Protein AF-0000000087535807 (afdb_homodimer)

Solvent-accessible surface area (backbone atoms only — not comparable to full-atom values): 7106 Å² total; per-residue (Å²): 91,35,36,31,56,40,86,52,58,68,56,35,53,53,48,51,52,37,19,59,76,51,72,45,16,39,64,86,48,88,63,81,48,81,59,24,30,52,76,25,46,71,46,37,55,44,67,70,34,81,85,50,66,47,61,38,94,76,47,44,40,32,38,42,105,92,36,35,30,56,38,86,52,60,70,58,36,52,52,47,50,52,37,18,58,76,53,73,45,14,37,67,84,48,89,62,79,48,81,57,25,31,51,77,25,45,71,46,36,56,44,68,69,35,82,82,49,65,46,62,37,95,76,47,43,40,32,39,42,105

Radius of gyration: 14.19 Å; Cα contacts (8 Å, |Δi|>4): 207; chains: 2; bounding box: 30×38×30 Å

pLDDT: mean 96.55, std 2.39, range [86.25, 98.56]

Secondary structure (DSSP, 8-state):
-EEEE-S-HHHHHHHHHHHHHTTTB-TT-S--STTTBSSPHHHHHHHH-TT--EE-TTSSEEEE-/-EEEE-S-HHHHHHHHHHHHHTTTB-TT-S--SGGGBSSPHHHHHHHH-TT--EE-TTSSEEEE-

InterPro domains:
  IPR004209 Ferredoxin thioredoxin reductase catalytic beta subunit [PF02943] (4-63)
  IPR036644 Ferredoxin thioredoxin reductase catalytic beta subunit superfamily [G3DSA:3.90.460.10] (1-65)
  IPR036644 Ferredoxin thioredoxin reductase catalytic beta subunit superfamily [SSF57662] (4-64)

Foldseek 3Di:
DDKDFAPPVVLLVVQVVQCVVLVQFGNVDDDDDQQRRPVHVVVVVQLVPPPHFAADPSRGMTDDD/DDKDFAPPVVLLVVQVVQCVVLVQFGNVDDDDDQQRRPVHVVVVVQLVPPPHFAADPSRTMTDDD

Organism: NCBI:txid39488

Sequence (130 aa):
MKIRLNENEKVVKMVKEGLKKKNGYCPCRLEMNEDTKCMCKEFREQIADENFEGYCHCMLYYKEKMKIRLNENEKVVKMVKEGLKKKNGYCPCRLEMNEDTKCMCKEFREQIADENFEGYCHCMLYYKEK

Structure (mmCIF, N/CA/C/O backbone):
data_AF-0000000087535807-model_v1
#
loop_
_entity.id
_entity.type
_entity.pdbx_description
1 polymer 'Ferredoxin thioredoxin reductase catalytic beta chain'
#
loop_
_atom_site.group_PDB
_atom_site.id
_atom_site.type_symbol
_atom_site.label_atom_id
_atom_site.label_alt_id
_atom_site.label_comp_id
_atom_site.label_asym_id
_atom_site.label_entity_id
_atom_site.label_seq_id
_atom_site.pdbx_PDB_ins_code
_atom_site.Cartn_x
_atom_site.Cartn_y
_atom_site.Cartn_z
_atom_site.occupancy
_atom_site.B_iso_or_equiv
_atom_site.auth_seq_id
_atom_site.auth_comp_id
_atom_site.auth_asym_id
_atom_site.auth_atom_id
_atom_site.pdbx_PDB_model_num
ATOM 1 N N . MET A 1 1 ? 10.219 -3.73 -6.988 1 87.12 1 MET A N 1
ATOM 2 C CA . MET A 1 1 ? 9.203 -2.725 -6.703 1 87.12 1 MET A CA 1
ATOM 3 C C . MET A 1 1 ? 9.398 -2.121 -5.32 1 87.12 1 MET A C 1
ATOM 5 O O . MET A 1 1 ? 9.672 -2.842 -4.355 1 87.12 1 MET A O 1
ATOM 9 N N . LYS A 1 2 ? 9.414 -0.785 -5.316 1 94.38 2 LYS A N 1
ATOM 10 C CA . LYS A 1 2 ? 9.477 -0.054 -4.055 1 94.38 2 LYS A CA 1
ATOM 11 C C . LYS A 1 2 ? 8.461 1.088 -4.031 1 94.38 2 LYS A C 1
ATOM 13 O O . LYS A 1 2 ? 8.227 1.736 -5.051 1 94.38 2 LYS A O 1
ATOM 18 N N . ILE A 1 3 ? 7.906 1.239 -2.91 1 97.31 3 ILE A N 1
ATOM 19 C CA . ILE A 1 3 ? 7.027 2.381 -2.68 1 97.31 3 ILE A CA 1
ATOM 20 C C . ILE A 1 3 ? 7.648 3.307 -1.636 1 97.31 3 ILE A C 1
ATOM 22 O O . ILE A 1 3 ? 8.078 2.854 -0.574 1 97.31 3 ILE A O 1
ATOM 26 N N . ARG A 1 4 ? 7.656 4.605 -2.01 1 96.81 4 ARG A N 1
ATOM 27 C CA . ARG A 1 4 ? 8.219 5.578 -1.076 1 96.81 4 ARG A CA 1
ATOM 28 C C . ARG A 1 4 ? 7.316 6.797 -0.943 1 96.81 4 ARG A C 1
ATOM 30 O O . ARG A 1 4 ? 6.469 7.047 -1.803 1 96.81 4 ARG A O 1
ATOM 37 N N . LEU A 1 5 ? 7.586 7.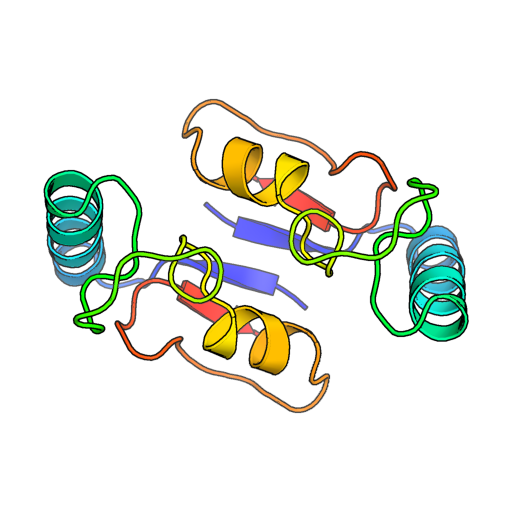609 0.103 1 96.94 5 LEU A N 1
ATOM 38 C CA . LEU A 1 5 ? 6.938 8.906 0.233 1 96.94 5 LEU A CA 1
ATOM 39 C C . LEU A 1 5 ? 7.5 9.898 -0.78 1 96.94 5 LEU A C 1
ATOM 41 O O . LEU A 1 5 ? 8.625 9.734 -1.259 1 96.94 5 LEU A O 1
ATOM 45 N N . ASN A 1 6 ? 6.664 10.906 -1.032 1 97.94 6 ASN A N 1
ATOM 46 C CA . ASN A 1 6 ? 7.133 12.055 -1.807 1 97.94 6 ASN A CA 1
ATOM 47 C C . ASN A 1 6 ? 8.398 12.656 -1.207 1 97.94 6 ASN A C 1
ATOM 49 O O . ASN A 1 6 ? 8.516 12.766 0.015 1 97.94 6 ASN A O 1
ATOM 53 N N . GLU A 1 7 ? 9.289 13.047 -2.104 1 97.06 7 GLU A N 1
ATOM 54 C CA . GLU A 1 7 ? 10.555 13.617 -1.636 1 97.06 7 GLU A CA 1
ATOM 55 C C . GLU A 1 7 ? 10.367 15.039 -1.128 1 97.06 7 GLU A C 1
ATOM 57 O O . GLU A 1 7 ? 11.211 15.562 -0.396 1 97.06 7 GLU A O 1
ATOM 62 N N . ASN A 1 8 ? 9.328 15.664 -1.666 1 98.06 8 ASN A N 1
ATOM 63 C CA . ASN A 1 8 ? 9.016 17.016 -1.196 1 98.06 8 ASN A CA 1
ATOM 64 C C . ASN A 1 8 ? 8.297 16.984 0.15 1 98.06 8 ASN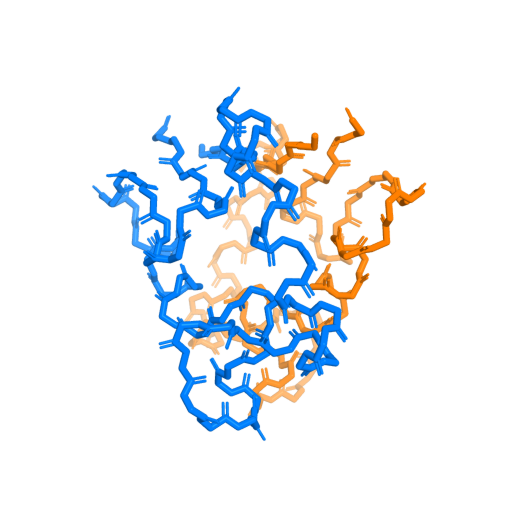 A C 1
ATOM 66 O O . ASN A 1 8 ? 7.098 16.688 0.213 1 98.06 8 ASN A O 1
ATOM 70 N N . GLU A 1 9 ? 8.914 17.266 1.192 1 97.06 9 GLU A N 1
ATOM 71 C CA . GLU A 1 9 ? 8.414 17.156 2.559 1 97.06 9 GLU A CA 1
ATOM 72 C C . GLU A 1 9 ? 7.191 18.047 2.77 1 97.06 9 GLU A C 1
ATOM 74 O O . GLU A 1 9 ? 6.312 17.734 3.572 1 97.06 9 GLU A O 1
ATOM 79 N N . LYS A 1 10 ? 7.219 19.188 2.092 1 98.31 10 LYS A N 1
ATOM 80 C CA . LYS A 1 10 ? 6.066 20.078 2.221 1 98.31 10 LYS A CA 1
ATOM 81 C C . LYS A 1 10 ? 4.797 19.422 1.689 1 98.31 10 LYS A C 1
ATOM 83 O O . LYS A 1 10 ? 3.73 19.531 2.293 1 98.31 10 LYS A O 1
ATOM 88 N N . VAL A 1 11 ? 4.98 18.75 0.604 1 98.12 11 VAL A N 1
ATOM 89 C CA . VAL A 1 11 ? 3.857 18.031 0.011 1 98.12 11 VAL A CA 1
ATOM 90 C C . VAL A 1 11 ? 3.414 16.906 0.941 1 98.12 11 VAL A C 1
ATOM 92 O O . VAL A 1 11 ? 2.221 16.734 1.195 1 98.12 11 VAL A O 1
ATOM 95 N N . VAL A 1 12 ? 4.309 16.156 1.495 1 97.88 12 VAL A N 1
ATOM 96 C CA . VAL A 1 12 ? 4.008 15.055 2.406 1 97.88 12 VAL A CA 1
ATOM 97 C C . VAL A 1 12 ? 3.207 15.578 3.598 1 97.88 12 VAL A C 1
ATOM 99 O O . VAL A 1 12 ? 2.158 15.023 3.936 1 97.88 12 VAL A O 1
ATOM 102 N N . LYS A 1 13 ? 3.676 16.656 4.176 1 97.88 13 LYS A N 1
ATOM 103 C CA . LYS A 1 13 ? 3.025 17.219 5.348 1 97.88 13 LYS A CA 1
ATOM 104 C C . LYS A 1 13 ? 1.599 17.672 5.031 1 97.88 13 LYS A C 1
ATOM 106 O O . LYS A 1 13 ? 0.671 17.375 5.793 1 97.88 13 LYS A O 1
ATOM 111 N N . MET A 1 14 ? 1.459 18.281 3.959 1 98.31 14 MET A N 1
ATOM 112 C CA . MET A 1 14 ? 0.149 18.781 3.557 1 98.31 14 MET A CA 1
ATOM 113 C C . MET A 1 14 ? -0.834 17.641 3.342 1 98.31 14 MET A C 1
ATOM 115 O O . MET A 1 14 ? -1.954 17.672 3.855 1 98.31 14 MET A O 1
ATOM 119 N N . VAL A 1 15 ? -0.405 16.641 2.625 1 98.19 15 VAL A N 1
ATOM 120 C CA . VAL A 1 15 ? -1.29 15.531 2.301 1 98.19 15 VAL A CA 1
ATOM 121 C C . VAL A 1 15 ? -1.62 14.742 3.568 1 98.19 15 VAL A C 1
ATOM 123 O O . VAL A 1 15 ? -2.762 14.32 3.766 1 98.19 15 VAL A O 1
ATOM 126 N N . LYS A 1 16 ? -0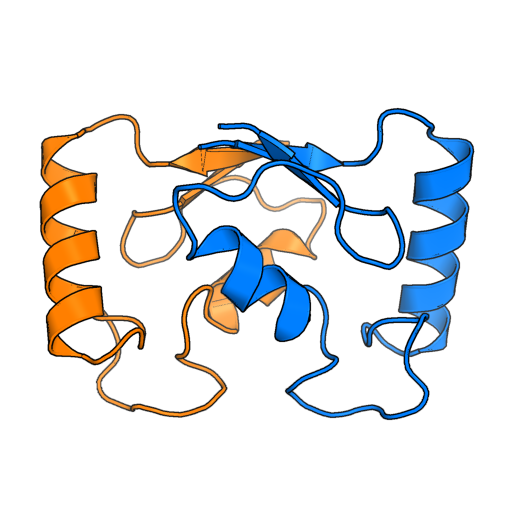.68 14.562 4.465 1 97.31 16 LYS A N 1
ATOM 127 C CA . LYS A 1 16 ? -0.911 13.852 5.723 1 97.31 16 LYS A CA 1
ATOM 128 C C . LYS A 1 16 ? -1.912 14.602 6.598 1 97.31 16 LYS A C 1
ATOM 130 O O . LYS A 1 16 ? -2.725 13.984 7.289 1 97.31 16 LYS A O 1
ATOM 135 N N . GLU A 1 17 ? -1.806 15.945 6.57 1 97.94 17 GLU A N 1
ATOM 136 C CA . GLU A 1 17 ? -2.795 16.75 7.289 1 97.94 17 GLU A CA 1
ATOM 137 C C . GLU A 1 17 ? -4.195 16.531 6.727 1 97.94 17 GLU A C 1
ATOM 139 O O . GLU A 1 17 ? -5.164 16.406 7.48 1 97.94 17 GLU A O 1
ATOM 144 N N . GLY A 1 18 ? -4.273 16.469 5.453 1 98 18 GLY A N 1
ATOM 145 C CA . GLY A 1 18 ? -5.547 16.172 4.816 1 98 18 GLY A CA 1
ATOM 146 C C . GLY A 1 18 ? -6.098 14.805 5.203 1 98 18 GLY A C 1
ATOM 147 O O . GLY A 1 18 ? -7.293 14.664 5.469 1 98 18 GLY A O 1
ATOM 148 N N . LEU A 1 19 ? -5.246 13.805 5.273 1 97.56 19 LEU A N 1
ATOM 149 C CA . LEU A 1 19 ? -5.629 12.461 5.703 1 97.56 19 LEU A CA 1
ATOM 150 C C . LEU A 1 19 ? -6.168 12.484 7.129 1 97.56 19 LEU A C 1
ATOM 152 O O . LEU A 1 19 ? -7.188 11.852 7.422 1 97.56 19 LEU A O 1
ATOM 156 N N . LYS A 1 20 ? -5.457 13.227 7.93 1 96.88 20 LYS A N 1
ATOM 157 C CA . LYS A 1 20 ? -5.867 13.336 9.328 1 96.88 20 LYS A CA 1
ATOM 158 C C . LYS A 1 20 ? -7.258 13.953 9.445 1 96.88 20 LYS A C 1
ATOM 160 O O . LYS A 1 20 ? -8.109 13.453 10.188 1 96.88 20 LYS A O 1
ATOM 165 N N . LYS A 1 21 ? -7.547 14.945 8.688 1 97.56 21 LYS A N 1
ATOM 166 C CA . LYS A 1 21 ? -8.828 15.641 8.719 1 97.56 21 LYS A CA 1
ATOM 167 C C . LYS A 1 21 ? -9.953 14.742 8.211 1 97.56 21 LYS A C 1
ATOM 169 O O . LYS A 1 21 ? -11.094 14.844 8.68 1 97.56 21 LYS A O 1
ATOM 174 N N . LYS A 1 22 ? -9.555 13.883 7.297 1 97.12 22 LYS A N 1
ATOM 175 C CA . LYS A 1 22 ? -10.555 13 6.703 1 97.12 22 LYS A CA 1
ATOM 176 C C . LYS A 1 22 ? -10.555 11.633 7.383 1 97.12 22 LYS A C 1
ATOM 178 O O . LYS A 1 22 ? -11.094 10.664 6.84 1 97.12 22 LYS A O 1
ATOM 183 N N . ASN A 1 23 ? -9.867 11.547 8.469 1 96.44 23 ASN A N 1
ATOM 184 C CA . ASN A 1 23 ? -9.828 10.336 9.281 1 96.44 23 ASN A CA 1
ATOM 185 C C . ASN A 1 23 ? -9.203 9.172 8.516 1 96.44 23 ASN A C 1
ATOM 187 O O . ASN A 1 23 ? -9.711 8.047 8.555 1 96.44 23 ASN A O 1
ATOM 191 N N . GLY A 1 24 ? -8.219 9.492 7.742 1 96.12 24 GLY A N 1
ATOM 192 C CA . GLY A 1 24 ? -7.441 8.445 7.094 1 96.12 24 GLY A CA 1
ATOM 193 C C . GLY A 1 24 ? -7.895 8.164 5.672 1 96.12 24 GLY A C 1
ATOM 194 O O . GLY A 1 24 ? -7.344 7.289 5 1 96.12 24 GLY A O 1
ATOM 195 N N . TYR A 1 25 ? -8.977 8.812 5.258 1 97.62 25 TYR A N 1
ATOM 196 C CA . TYR A 1 25 ? -9.445 8.617 3.889 1 97.62 25 TYR A CA 1
ATOM 197 C C . TYR A 1 25 ? -8.742 9.57 2.932 1 97.62 25 TYR A C 1
ATOM 199 O O . TYR A 1 25 ? -8.336 10.672 3.324 1 97.62 25 TYR A O 1
ATOM 207 N N . CYS A 1 26 ? -8.594 9.164 1.747 1 98.12 26 CYS A N 1
ATOM 208 C CA . CYS A 1 26 ? -7.859 9.906 0.73 1 98.12 26 CYS A CA 1
ATOM 209 C C . CYS A 1 26 ? -8.383 11.336 0.609 1 98.12 26 CYS A C 1
ATOM 211 O O . CYS A 1 26 ? -9.57 11.547 0.364 1 98.12 26 CYS A O 1
ATOM 213 N N . PRO A 1 27 ? -7.559 12.297 0.674 1 97.88 27 PRO A N 1
ATOM 214 C CA . PRO A 1 27 ? -8.039 13.68 0.695 1 97.88 27 PRO A CA 1
ATOM 215 C C . PRO A 1 27 ? -8.383 14.211 -0.697 1 97.88 27 PRO A C 1
ATOM 217 O O . PRO A 1 27 ? -9.023 15.258 -0.825 1 97.88 27 PRO A O 1
ATOM 220 N N . CYS A 1 28 ? -8.039 13.547 -1.724 1 98 28 CYS A N 1
ATOM 221 C CA . CYS A 1 28 ? -8.312 14.008 -3.08 1 98 28 CYS A CA 1
ATOM 222 C C . CYS A 1 28 ? -9.672 13.508 -3.557 1 98 28 CYS A C 1
ATOM 224 O O . CYS A 1 28 ? -10.109 13.836 -4.66 1 98 28 CYS A O 1
ATOM 226 N N . ARG A 1 29 ? -10.32 12.727 -2.717 1 97.38 29 ARG A N 1
ATOM 227 C CA . ARG A 1 29 ? -11.664 12.227 -3.012 1 97.38 29 ARG A CA 1
ATOM 228 C C . ARG A 1 29 ? -12.688 12.789 -2.033 1 97.38 29 ARG A C 1
ATOM 230 O O . ARG A 1 29 ? -12.375 13 -0.858 1 97.38 29 ARG A O 1
ATOM 237 N N . LEU A 1 30 ? -13.883 12.852 -2.471 1 96.38 30 LEU A N 1
ATOM 238 C CA . LEU A 1 30 ? -14.953 13.359 -1.621 1 96.38 30 LEU A CA 1
ATOM 239 C C . LEU A 1 30 ? -15.469 12.266 -0.691 1 96.38 30 LEU A C 1
ATOM 241 O O . LEU A 1 30 ? -15.695 12.516 0.496 1 96.38 30 LEU A O 1
ATOM 245 N N . GLU A 1 31 ? -15.594 11.086 -1.224 1 96.75 31 GLU A N 1
ATOM 246 C CA . GLU A 1 31 ? -16.203 9.969 -0.512 1 96.75 31 GLU A CA 1
ATOM 247 C C . GLU A 1 31 ? -15.258 9.406 0.549 1 96.75 31 GLU A C 1
ATOM 249 O O . GLU A 1 31 ? -14.039 9.438 0.38 1 96.75 31 GLU A O 1
ATOM 254 N N . MET A 1 32 ? -15.859 8.961 1.627 1 96.25 32 MET A N 1
ATOM 255 C CA . MET A 1 32 ? -15.141 8.25 2.678 1 96.25 32 MET A CA 1
ATOM 256 C C . MET A 1 32 ? -15.648 6.82 2.811 1 96.25 32 MET A C 1
ATOM 258 O O . MET A 1 32 ? -16.609 6.566 3.539 1 96.25 32 MET A O 1
ATOM 262 N N . ASN A 1 33 ? -15.023 5.93 2.129 1 94.25 33 ASN A N 1
ATOM 263 C CA . ASN A 1 33 ? -15.375 4.512 2.168 1 94.25 33 ASN A CA 1
ATOM 264 C C . ASN A 1 33 ? -14.148 3.627 1.975 1 94.25 33 ASN A C 1
ATOM 266 O O . ASN A 1 33 ? -13.023 4.125 1.883 1 94.25 33 ASN A O 1
ATOM 270 N N . GLU A 1 34 ? -14.281 2.352 1.857 1 91.62 34 GLU A N 1
ATOM 271 C CA . GLU A 1 34 ? -13.172 1.409 1.821 1 91.62 34 GLU A CA 1
ATOM 272 C C . GLU A 1 34 ? -12.289 1.642 0.597 1 91.62 34 GLU A C 1
ATOM 274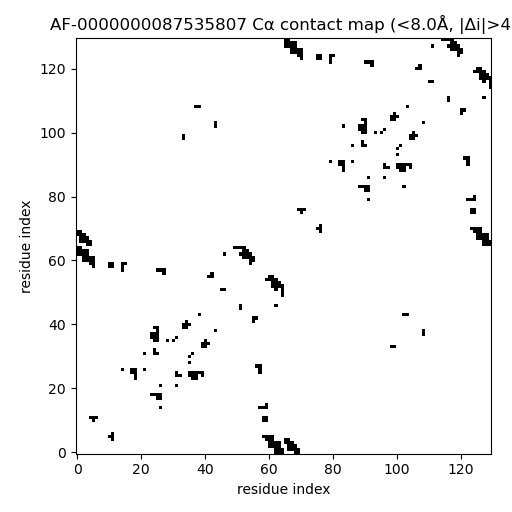 O O . GLU A 1 34 ? -11.078 1.429 0.648 1 91.62 34 GLU A O 1
ATOM 279 N N . ASP A 1 35 ? -12.883 2.16 -0.463 1 94.12 35 ASP A N 1
ATOM 280 C CA . ASP A 1 35 ? -12.133 2.408 -1.694 1 94.12 35 ASP A CA 1
ATOM 281 C C . ASP A 1 35 ? -11.211 3.613 -1.542 1 94.12 35 ASP A C 1
ATOM 283 O O . ASP A 1 35 ? -10.211 3.729 -2.256 1 94.12 35 ASP A O 1
ATOM 287 N N . THR A 1 36 ? -11.562 4.496 -0.539 1 97.19 36 THR A N 1
ATOM 288 C CA . THR A 1 36 ? -10.82 5.742 -0.411 1 97.19 36 THR A CA 1
ATOM 289 C C . THR A 1 36 ? -10.008 5.758 0.883 1 97.19 36 THR A C 1
ATOM 291 O O . THR A 1 36 ? -9.383 6.762 1.217 1 97.19 36 THR A O 1
ATOM 294 N N . LYS A 1 37 ? -10.055 4.68 1.606 1 95.81 37 LYS A N 1
ATOM 295 C CA . LYS A 1 37 ? -9.156 4.547 2.752 1 95.81 37 LYS A CA 1
ATOM 296 C C . LYS A 1 37 ? -7.703 4.43 2.301 1 95.81 37 LYS A C 1
ATOM 298 O O . LYS A 1 37 ? -7.387 3.641 1.408 1 95.81 37 LYS A O 1
ATOM 303 N N . CYS A 1 38 ? -6.793 5.18 2.803 1 96.81 38 CYS A N 1
ATOM 304 C CA . CYS A 1 38 ? -5.391 5.176 2.402 1 96.81 38 CYS A CA 1
ATOM 305 C C . CYS A 1 38 ? -4.703 3.893 2.844 1 96.81 38 CYS A C 1
ATOM 307 O O . CYS A 1 38 ? -4.785 3.508 4.012 1 96.81 38 CYS A O 1
ATOM 309 N N . MET A 1 39 ? -3.943 3.41 1.929 1 96.31 39 MET A N 1
ATOM 310 C CA . MET A 1 39 ? -3.697 3.662 0.512 1 96.31 39 MET A CA 1
ATOM 311 C C . MET A 1 39 ? -4.922 3.309 -0.326 1 96.31 39 MET A C 1
ATOM 313 O O . MET A 1 39 ? -5.363 2.158 -0.332 1 96.31 39 MET A O 1
ATOM 317 N N . CYS A 1 40 ? -5.426 4.133 -1.062 1 97.56 40 CYS A N 1
ATOM 318 C CA . CYS A 1 40 ? -6.73 4.02 -1.703 1 97.56 40 CYS A CA 1
ATOM 319 C C . CYS A 1 40 ? -6.715 2.945 -2.785 1 97.56 40 CYS A C 1
ATOM 321 O O . CYS A 1 40 ? -5.648 2.516 -3.225 1 97.56 40 CYS A O 1
ATOM 323 N N . LYS A 1 41 ? -7.898 2.594 -3.238 1 96.12 41 LYS A N 1
ATOM 324 C CA . LYS A 1 41 ? -8.078 1.537 -4.23 1 96.12 41 LYS A CA 1
ATOM 325 C C . LYS A 1 41 ? -7.363 1.881 -5.535 1 96.12 41 LYS A C 1
ATOM 327 O O . LYS A 1 41 ? -6.715 1.024 -6.137 1 96.12 41 LYS A O 1
ATOM 332 N N . GLU A 1 42 ? -7.492 3.104 -5.949 1 97.25 42 GLU A N 1
ATOM 333 C CA . 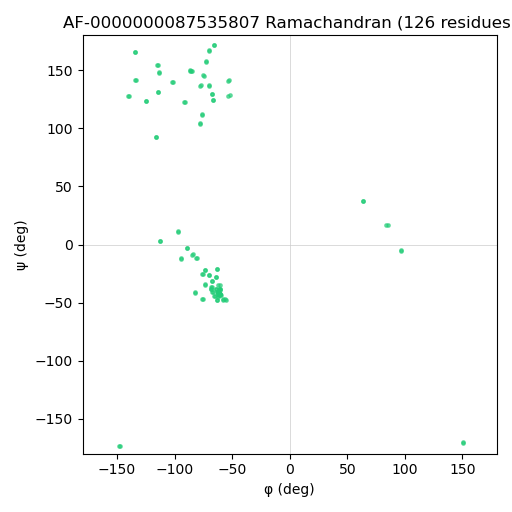GLU A 1 42 ? -6.855 3.527 -7.191 1 97.25 42 GLU A CA 1
ATOM 334 C C . GLU A 1 42 ? -5.355 3.254 -7.168 1 97.25 42 GLU A C 1
ATOM 336 O O . GLU A 1 42 ? -4.809 2.66 -8.102 1 97.25 42 GLU A O 1
ATOM 341 N N . PHE A 1 43 ? -4.695 3.629 -6.098 1 97.94 43 PHE A N 1
ATOM 342 C CA . PHE A 1 43 ? -3.252 3.445 -6.027 1 97.94 43 PHE A CA 1
ATOM 343 C C . PHE A 1 43 ? -2.902 1.976 -5.824 1 97.94 43 PHE A C 1
ATOM 345 O O . PHE A 1 43 ? -1.917 1.483 -6.379 1 97.94 43 PHE A O 1
ATOM 352 N N . ARG A 1 44 ? -3.729 1.217 -5.07 1 96.44 44 ARG A N 1
ATOM 353 C CA . ARG A 1 44 ? -3.482 -0.209 -4.879 1 96.44 44 ARG A CA 1
ATOM 354 C C . ARG A 1 44 ? -3.496 -0.95 -6.211 1 96.44 44 ARG A C 1
ATOM 356 O O . ARG A 1 44 ? -2.688 -1.854 -6.434 1 96.44 44 ARG A O 1
ATOM 363 N N . GLU A 1 45 ? -4.422 -0.547 -7.141 1 95.69 45 GLU A N 1
ATOM 364 C CA . GLU A 1 45 ? -4.48 -1.138 -8.477 1 95.69 45 GLU A CA 1
ATOM 365 C C . GLU A 1 45 ? -3.256 -0.76 -9.305 1 95.69 45 GLU A C 1
ATOM 367 O O . GLU A 1 45 ? -2.746 -1.574 -10.078 1 95.69 45 GLU A O 1
ATOM 372 N N . GLN A 1 46 ? -2.791 0.437 -9.133 1 97 46 GLN A N 1
ATOM 373 C CA . GLN A 1 46 ? -1.578 0.888 -9.812 1 97 46 GLN A CA 1
ATOM 374 C C . GLN A 1 46 ? -0.353 0.138 -9.297 1 97 46 GLN A C 1
ATOM 376 O O . GLN A 1 46 ? 0.524 -0.239 -10.078 1 97 46 GLN A O 1
ATOM 381 N N . ILE A 1 47 ? -0.258 -0.106 -7.938 1 95.75 47 ILE A N 1
ATOM 382 C CA . ILE A 1 47 ? 0.833 -0.867 -7.34 1 95.75 47 ILE A CA 1
ATOM 383 C C . ILE A 1 47 ? 0.85 -2.283 -7.91 1 95.75 47 ILE A C 1
ATOM 385 O O . ILE A 1 47 ? 1.916 -2.828 -8.203 1 95.75 47 ILE A O 1
ATOM 389 N N . ALA A 1 48 ? -0.319 -2.889 -8.148 1 92.75 48 ALA A N 1
ATOM 390 C CA . ALA A 1 48 ? -0.452 -4.258 -8.648 1 92.75 48 ALA A CA 1
ATOM 391 C C . ALA A 1 48 ? 0.002 -4.355 -10.102 1 92.75 48 ALA A C 1
ATOM 393 O O . ALA A 1 48 ? 0.339 -5.441 -10.578 1 92.75 48 ALA A O 1
ATOM 394 N N . ASP A 1 49 ? -0.102 -3.227 -10.797 1 93.94 49 ASP A N 1
ATOM 395 C CA . ASP A 1 49 ? 0.355 -3.176 -12.188 1 93.94 49 ASP A CA 1
ATOM 396 C C . ASP A 1 49 ? 1.879 -3.102 -12.258 1 93.94 49 ASP A C 1
ATOM 398 O O . ASP A 1 49 ? 2.473 -2.078 -11.914 1 93.94 49 ASP A O 1
ATOM 402 N N . GLU A 1 50 ? 2.5 -4.125 -12.727 1 90.38 50 GLU A N 1
ATOM 403 C CA . GLU A 1 50 ? 3.955 -4.234 -12.766 1 90.38 50 GLU A CA 1
ATOM 404 C C . GLU A 1 50 ? 4.562 -3.158 -13.664 1 90.38 50 GLU A C 1
ATOM 406 O O . GLU A 1 50 ? 5.738 -2.812 -13.516 1 90.38 50 GLU A O 1
ATOM 411 N N . ASN A 1 51 ? 3.807 -2.58 -14.57 1 94.5 51 ASN A N 1
ATOM 412 C CA . ASN A 1 51 ? 4.32 -1.626 -15.539 1 94.5 51 ASN A CA 1
ATOM 413 C C . ASN A 1 51 ? 4.145 -0.187 -15.062 1 94.5 51 ASN A C 1
ATOM 415 O O . ASN A 1 51 ? 4.68 0.743 -15.672 1 94.5 51 ASN A O 1
ATOM 419 N N . PHE A 1 52 ? 3.412 -0.07 -14.102 1 96.94 52 PHE A N 1
ATOM 420 C CA . PHE A 1 52 ? 3.166 1.279 -13.609 1 96.94 52 PHE A CA 1
ATOM 421 C C . PHE A 1 52 ? 4.352 1.784 -12.797 1 96.94 52 PHE A C 1
ATOM 423 O O . PHE A 1 52 ? 4.906 1.052 -11.969 1 96.94 52 PHE A O 1
ATOM 430 N N . GLU A 1 53 ? 4.762 3.045 -12.992 1 98 53 GLU A N 1
ATOM 431 C CA . GLU A 1 53 ? 5.703 3.822 -12.195 1 98 53 GLU A CA 1
ATOM 432 C C . GLU A 1 53 ? 5.242 5.27 -12.055 1 98 53 GLU A C 1
ATOM 434 O O . GLU A 1 53 ? 4.922 5.926 -13.047 1 98 53 GLU A O 1
ATOM 439 N N . GLY A 1 54 ? 5.176 5.746 -10.805 1 98 54 GLY A N 1
ATOM 440 C CA . GLY A 1 54 ? 4.762 7.129 -10.625 1 98 54 GLY A CA 1
ATOM 441 C C . GLY A 1 54 ? 4.055 7.375 -9.305 1 98 54 GLY A C 1
ATOM 442 O O . GLY A 1 54 ? 4.082 6.523 -8.414 1 98 54 GLY A O 1
ATOM 443 N N . TYR A 1 55 ? 3.479 8.57 -9.148 1 98.44 55 TYR A N 1
ATOM 444 C CA . TYR A 1 55 ? 2.814 9.016 -7.93 1 98.44 55 TYR A CA 1
ATOM 445 C C . TYR A 1 55 ? 1.365 8.547 -7.895 1 98.44 55 TYR A C 1
ATOM 447 O O . TYR A 1 55 ? 0.74 8.367 -8.945 1 98.44 55 TYR A O 1
ATOM 455 N N . CYS A 1 56 ? 0.872 8.32 -6.641 1 98.56 56 CYS A N 1
ATOM 456 C CA . CYS A 1 56 ? -0.581 8.297 -6.504 1 98.56 56 CYS A CA 1
ATOM 457 C C . CYS A 1 56 ? -1.184 9.664 -6.797 1 98.56 56 CYS A C 1
ATOM 459 O O . CYS A 1 56 ? -0.457 10.648 -6.953 1 98.56 56 CYS A O 1
ATOM 461 N N . HIS A 1 57 ? -2.465 9.797 -6.887 1 98.12 57 HIS A N 1
ATOM 462 C CA . HIS A 1 57 ? -3.137 11.008 -7.34 1 98.12 57 HIS A CA 1
ATOM 463 C C . HIS A 1 57 ? -2.805 12.195 -6.441 1 98.12 57 HIS A C 1
ATOM 465 O O . HIS A 1 57 ? -2.508 13.281 -6.93 1 98.12 57 HIS A O 1
ATOM 471 N N . CYS A 1 58 ? -2.807 11.969 -5.164 1 98.31 58 CYS A N 1
ATOM 472 C CA . CYS A 1 58 ? -2.617 13.07 -4.23 1 98.31 58 CYS A CA 1
ATOM 473 C C . CYS A 1 58 ? -1.136 13.359 -4.02 1 98.31 58 CYS A C 1
ATOM 475 O O . CYS A 1 58 ? -0.777 14.273 -3.273 1 98.31 58 CYS A O 1
ATOM 477 N N . MET A 1 59 ? -0.218 12.539 -4.535 1 98.25 59 MET A N 1
ATOM 478 C CA . MET A 1 59 ? 1.222 12.766 -4.609 1 98.25 59 MET A CA 1
ATOM 479 C C . MET A 1 59 ? 1.904 12.375 -3.303 1 98.25 59 MET A C 1
ATOM 481 O O . MET A 1 59 ? 3.029 12.805 -3.035 1 98.25 59 MET A O 1
ATOM 485 N N . LEU A 1 60 ? 1.226 11.625 -2.492 1 98.12 60 LEU A N 1
ATOM 486 C CA . LEU A 1 60 ? 1.84 11.203 -1.238 1 98.12 60 LEU A CA 1
ATOM 487 C C . LEU A 1 60 ? 2.865 10.094 -1.48 1 98.12 60 LEU A C 1
ATOM 489 O O . LEU A 1 60 ? 3.992 10.172 -0.989 1 98.12 60 LEU A O 1
ATOM 493 N N . TYR A 1 61 ? 2.475 9.109 -2.262 1 98.31 61 TYR A N 1
ATOM 494 C CA . TYR A 1 61 ? 3.311 7.934 -2.463 1 98.31 61 TYR A CA 1
ATOM 495 C C . TYR A 1 61 ? 3.807 7.859 -3.902 1 98.31 61 TYR A C 1
ATOM 497 O O . TYR A 1 61 ? 3.117 8.297 -4.828 1 98.31 61 TYR A O 1
ATOM 505 N N . TYR A 1 62 ? 4.992 7.316 -4.082 1 98.5 62 TYR A N 1
ATOM 506 C CA . TYR A 1 62 ? 5.609 7.059 -5.379 1 98.5 62 TYR A CA 1
ATOM 507 C C . TYR A 1 62 ? 6.008 5.594 -5.516 1 98.5 62 TYR A C 1
ATOM 509 O O . TYR A 1 62 ? 6.684 5.047 -4.641 1 98.5 62 TYR A O 1
ATOM 517 N N . LYS A 1 63 ? 5.508 4.949 -6.555 1 97.75 63 LYS A N 1
ATOM 518 C CA . LYS A 1 63 ? 5.941 3.596 -6.879 1 97.75 63 LYS A CA 1
ATOM 519 C C . LYS A 1 63 ? 7.117 3.613 -7.852 1 97.75 63 LYS A C 1
ATOM 521 O O . LYS A 1 63 ? 7.012 4.164 -8.953 1 97.75 63 LYS A O 1
ATOM 526 N N . GLU A 1 64 ? 8.148 2.988 -7.387 1 95.69 64 GLU A N 1
ATOM 527 C CA . GLU A 1 64 ? 9.328 2.807 -8.234 1 95.69 64 GLU A CA 1
ATOM 528 C C . GLU A 1 64 ? 9.383 1.395 -8.805 1 95.69 64 GLU A C 1
ATOM 530 O O . GLU A 1 64 ? 9.055 0.426 -8.117 1 95.69 64 GLU A O 1
ATOM 535 N N . LYS A 1 65 ? 9.766 1.207 -10.07 1 86.31 65 LYS A N 1
ATOM 536 C CA . LYS A 1 65 ? 9.914 -0.095 -10.711 1 86.31 65 LYS A CA 1
ATOM 537 C C . LYS A 1 65 ? 11.102 -0.863 -10.133 1 86.31 65 LYS A C 1
ATOM 539 O O . LYS A 1 65 ? 12.094 -0.262 -9.727 1 86.31 65 LYS A O 1
ATOM 544 N N . MET B 1 1 ? 9.773 6.637 5.066 1 87.31 1 MET B N 1
ATOM 545 C CA . MET B 1 1 ? 9.062 5.367 4.945 1 87.31 1 MET B CA 1
ATOM 546 C C . MET B 1 1 ? 9.18 4.809 3.533 1 87.31 1 MET B C 1
ATOM 548 O O . MET B 1 1 ? 9.039 5.543 2.555 1 87.31 1 MET B O 1
ATOM 552 N N . LYS B 1 2 ? 9.57 3.531 3.492 1 94.38 2 LYS B N 1
ATOM 553 C CA . LYS B 1 2 ? 9.625 2.812 2.221 1 94.38 2 LYS B CA 1
ATOM 554 C C . LYS B 1 2 ? 9 1.427 2.348 1 94.38 2 LYS B C 1
ATOM 556 O O . LYS B 1 2 ? 9.133 0.771 3.383 1 94.38 2 LYS B O 1
ATOM 561 N N . ILE B 1 3 ? 8.328 1.079 1.338 1 97.31 3 ILE B N 1
ATOM 562 C CA . ILE B 1 3 ? 7.793 -0.274 1.239 1 97.31 3 ILE B CA 1
ATOM 563 C C . ILE B 1 3 ? 8.461 -1.009 0.078 1 97.31 3 ILE B C 1
ATOM 565 O O . ILE B 1 3 ? 8.539 -0.481 -1.033 1 97.31 3 ILE B O 1
ATOM 569 N N . ARG B 1 4 ? 8.906 -2.24 0.419 1 96.88 4 ARG B N 1
ATOM 570 C CA . ARG B 1 4 ? 9.555 -3.027 -0.625 1 96.88 4 ARG B CA 1
ATOM 571 C C . ARG B 1 4 ? 9.031 -4.461 -0.63 1 96.88 4 ARG B C 1
ATOM 573 O O . ARG B 1 4 ? 8.461 -4.926 0.358 1 96.88 4 ARG B O 1
ATOM 580 N N . LEU B 1 5 ? 9.336 -5.188 -1.741 1 97.06 5 LEU B N 1
ATOM 581 C CA . LEU B 1 5 ? 9.078 -6.621 -1.792 1 97.06 5 LEU B CA 1
ATOM 582 C C . LEU B 1 5 ? 10.07 -7.383 -0.922 1 97.06 5 LEU B C 1
ATOM 584 O O . LEU B 1 5 ? 11.164 -6.891 -0.645 1 97.06 5 LEU B O 1
ATOM 588 N N . ASN B 1 6 ? 9.617 -8.57 -0.538 1 97.94 6 ASN B N 1
ATOM 589 C CA . ASN B 1 6 ? 10.523 -9.516 0.11 1 97.94 6 ASN B CA 1
ATOM 590 C C . ASN B 1 6 ? 11.781 -9.734 -0.717 1 97.94 6 ASN B C 1
ATOM 592 O O . ASN B 1 6 ? 11.719 -9.828 -1.944 1 97.94 6 ASN B O 1
ATOM 596 N N . GLU B 1 7 ? 12.898 -9.844 0.009 1 97.12 7 GLU B N 1
ATOM 597 C CA . GLU B 1 7 ? 14.164 -10.031 -0.688 1 97.12 7 GLU B CA 1
ATOM 598 C C . GLU B 1 7 ? 14.312 -11.461 -1.189 1 97.12 7 GLU B C 1
ATOM 600 O O . GLU B 1 7 ? 15.141 -11.734 -2.066 1 97.12 7 GLU B O 1
ATOM 605 N N . ASN B 1 8 ? 13.625 -12.344 -0.505 1 98.06 8 ASN B N 1
ATOM 606 C CA . ASN B 1 8 ? 13.6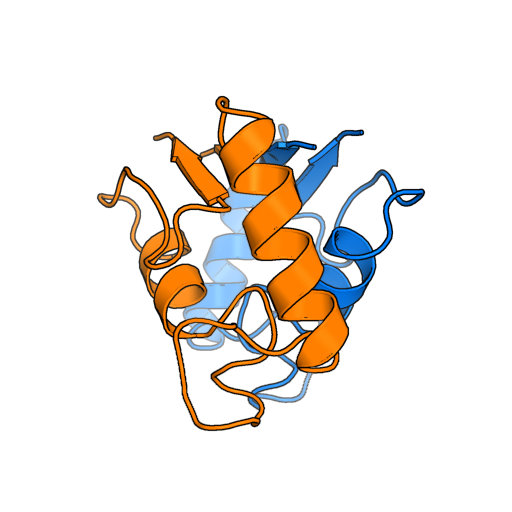41 -13.734 -0.948 1 98.06 8 ASN B CA 1
ATOM 607 C C . ASN B 1 8 ? 12.719 -13.945 -2.146 1 98.06 8 ASN B C 1
ATOM 609 O O . ASN B 1 8 ? 11.5 -14.016 -1.994 1 98.06 8 ASN B O 1
ATOM 613 N N . GLU B 1 9 ? 13.188 -14.086 -3.291 1 97.19 9 GLU B N 1
ATOM 614 C CA . GLU B 1 9 ? 12.445 -14.164 -4.547 1 97.19 9 GLU B CA 1
ATOM 615 C C . GLU B 1 9 ? 11.523 -15.375 -4.566 1 97.19 9 GLU B C 1
ATOM 617 O O . GLU B 1 9 ? 10.453 -15.344 -5.188 1 97.19 9 GLU B O 1
ATOM 622 N N . LYS B 1 10 ? 12.016 -16.422 -3.934 1 98.25 10 LYS B N 1
ATOM 623 C CA . LYS B 1 10 ? 11.172 -17.609 -3.883 1 98.25 10 LYS B CA 1
ATOM 624 C C . LYS B 1 10 ? 9.875 -17.328 -3.121 1 98.25 10 LYS B C 1
ATOM 626 O O . LYS B 1 10 ? 8.805 -17.766 -3.535 1 98.25 10 LYS B O 1
ATOM 631 N N . VAL B 1 11 ? 10.023 -16.625 -2.059 1 98.06 11 VAL B N 1
ATOM 632 C CA . VAL B 1 11 ? 8.867 -16.25 -1.258 1 98.06 11 VAL B CA 1
ATOM 633 C C . VAL B 1 11 ? 7.961 -15.32 -2.062 1 98.06 11 VAL B C 1
ATOM 635 O O . VAL B 1 11 ? 6.742 -15.508 -2.098 1 98.06 11 VAL B O 1
ATOM 638 N N . VAL B 1 12 ? 8.477 -14.359 -2.74 1 97.94 12 VAL B N 1
ATOM 639 C CA . VAL B 1 12 ? 7.715 -13.414 -3.551 1 97.94 12 VAL B CA 1
ATOM 640 C C . VAL B 1 12 ? 6.902 -14.172 -4.602 1 97.94 12 VAL B C 1
ATOM 642 O O . VAL B 1 12 ? 5.699 -13.953 -4.738 1 97.94 12 VAL B O 1
ATOM 645 N N . LYS B 1 13 ? 7.543 -15.086 -5.27 1 97.88 13 LYS B N 1
ATOM 646 C CA . LYS B 1 13 ? 6.891 -15.852 -6.328 1 97.88 13 LYS B CA 1
ATOM 647 C C . LYS B 1 13 ? 5.73 -16.672 -5.773 1 97.88 13 LYS B C 1
ATOM 649 O O . LYS B 1 13 ? 4.645 -16.688 -6.355 1 97.88 13 LYS B O 1
ATOM 654 N N . MET B 1 14 ? 5.969 -17.281 -4.723 1 98.31 14 MET B N 1
ATOM 655 C CA . MET B 1 14 ? 4.953 -18.141 -4.109 1 98.31 14 MET B CA 1
ATOM 656 C C . MET B 1 14 ? 3.734 -17.328 -3.693 1 98.31 14 MET B C 1
ATOM 658 O O . MET B 1 14 ? 2.6 -17.688 -4.004 1 98.31 14 MET B O 1
ATOM 662 N N . VAL B 1 15 ? 3.98 -16.219 -3.031 1 98.19 15 VAL B N 1
ATOM 663 C CA . VAL B 1 15 ? 2.885 -15.406 -2.525 1 98.19 15 VAL B CA 1
ATOM 664 C C . VAL B 1 15 ? 2.123 -14.781 -3.693 1 98.19 15 VAL B C 1
ATOM 666 O O . VAL B 1 15 ? 0.893 -14.711 -3.676 1 98.19 15 VAL B O 1
ATOM 669 N N . LYS B 1 16 ? 2.799 -14.359 -4.738 1 97.31 16 LYS B N 1
ATOM 670 C CA . LYS B 1 16 ? 2.156 -13.781 -5.914 1 97.31 16 LYS B CA 1
ATOM 671 C C . LYS B 1 16 ? 1.276 -14.805 -6.621 1 97.31 16 LYS B C 1
ATOM 673 O O . LYS B 1 16 ? 0.212 -14.469 -7.141 1 97.31 16 LYS B O 1
ATOM 678 N N . GLU B 1 17 ? 1.773 -16.062 -6.648 1 97.94 17 GLU B N 1
ATOM 679 C CA . GLU B 1 17 ? 0.946 -17.125 -7.207 1 97.94 17 GLU B CA 1
ATOM 680 C C . GLU B 1 17 ? -0.334 -17.312 -6.398 1 97.94 17 GLU B C 1
ATOM 682 O O . GLU B 1 17 ? -1.412 -17.5 -6.965 1 97.94 17 GLU B O 1
ATOM 687 N N . GLY B 1 18 ? -0.209 -17.25 -5.129 1 98 18 GLY B N 1
ATOM 688 C CA . GLY B 1 18 ? -1.383 -17.312 -4.273 1 98 18 GLY B CA 1
ATOM 689 C C . GLY B 1 18 ? -2.359 -16.172 -4.52 1 98 18 GLY B C 1
ATOM 690 O O . GLY B 1 18 ? -3.572 -16.391 -4.559 1 98 18 GLY B O 1
ATOM 691 N N . LEU B 1 19 ? -1.868 -14.969 -4.699 1 97.5 19 LEU B N 1
ATOM 692 C CA . LEU B 1 19 ? -2.691 -13.805 -5.02 1 97.5 19 LEU B CA 1
ATOM 693 C C . LEU B 1 19 ? -3.443 -14.016 -6.332 1 97.5 19 LEU B C 1
ATOM 695 O O . LEU B 1 19 ? -4.637 -13.719 -6.422 1 97.5 19 LEU B O 1
ATOM 699 N N . LYS B 1 20 ? -2.693 -14.539 -7.254 1 96.94 20 LYS B N 1
ATOM 700 C CA . LYS B 1 20 ? -3.297 -14.789 -8.562 1 96.94 20 LYS B CA 1
ATOM 701 C C . LYS B 1 20 ? -4.441 -15.797 -8.453 1 96.94 20 LYS B C 1
ATOM 703 O O . LYS B 1 20 ? -5.52 -15.578 -9.008 1 96.94 20 LYS B O 1
ATOM 708 N N . LYS B 1 21 ? -4.293 -16.812 -7.684 1 97.56 21 LYS B N 1
ATOM 709 C CA . LYS B 1 21 ? -5.305 -17.859 -7.512 1 97.56 21 LYS B CA 1
ATOM 710 C C . LYS B 1 21 ? -6.535 -17.312 -6.793 1 97.56 21 LYS B C 1
ATOM 712 O O . LYS B 1 21 ? -7.656 -17.75 -7.055 1 97.56 21 LYS B O 1
ATOM 717 N N . LYS B 1 22 ? -6.254 -16.359 -5.941 1 97.06 22 LYS B N 1
ATOM 718 C CA . LYS B 1 22 ? -7.352 -15.805 -5.16 1 97.06 22 LYS B CA 1
ATOM 719 C C . LYS B 1 22 ? -7.871 -14.516 -5.793 1 97.06 22 LYS B C 1
ATOM 721 O O . LYS B 1 22 ? -8.57 -13.742 -5.141 1 97.06 22 LYS B O 1
ATOM 726 N N . ASN B 1 23 ? -7.438 -14.258 -6.984 1 96.44 23 ASN B N 1
ATOM 727 C CA . ASN B 1 23 ? -7.895 -13.109 -7.758 1 96.44 23 ASN B CA 1
ATOM 728 C C . ASN B 1 23 ? -7.508 -11.789 -7.086 1 96.44 23 ASN B C 1
ATOM 730 O O . ASN B 1 23 ? -8.328 -10.867 -7 1 96.44 23 ASN B O 1
ATOM 734 N N . GLY B 1 24 ? -6.355 -11.781 -6.508 1 96.19 24 GLY B N 1
ATOM 735 C CA . GLY B 1 24 ? -5.816 -10.539 -5.98 1 96.19 24 GLY B CA 1
ATOM 736 C C . GLY B 1 24 ? -6.074 -10.359 -4.496 1 96.19 24 GLY B C 1
ATOM 737 O O . GLY B 1 24 ? -5.695 -9.344 -3.914 1 96.19 24 GLY B O 1
ATOM 738 N N . TYR B 1 25 ? -6.832 -11.289 -3.916 1 97.62 25 TYR B N 1
ATOM 739 C CA . TYR B 1 25 ? -7.09 -11.203 -2.482 1 97.62 25 TYR B CA 1
ATOM 740 C C . TYR B 1 25 ? -5.977 -11.883 -1.688 1 97.62 25 TYR B C 1
ATOM 742 O O . TYR B 1 25 ? -5.348 -12.828 -2.168 1 97.62 25 TYR B O 1
ATOM 750 N N . CYS B 1 26 ? -5.734 -11.398 -0.539 1 98.12 26 CYS B N 1
ATOM 751 C CA . CYS B 1 26 ? -4.648 -11.867 0.313 1 98.12 26 CYS B CA 1
ATOM 752 C C . CYS B 1 2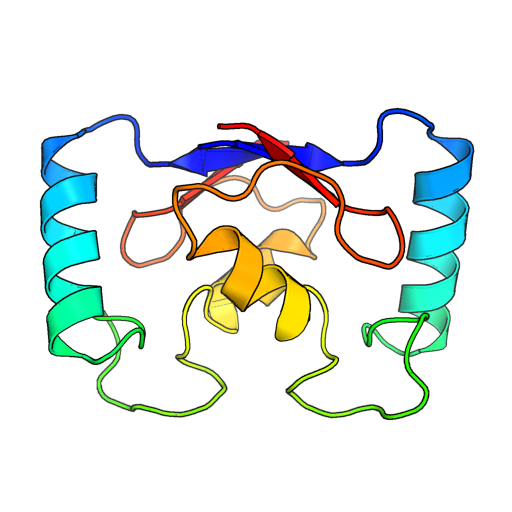6 ? -4.707 -13.383 0.488 1 98.12 26 CYS B C 1
ATOM 754 O O . CYS B 1 26 ? -5.723 -13.922 0.931 1 98.12 26 CYS B O 1
ATOM 756 N N . PRO B 1 27 ? -3.66 -14.086 0.263 1 97.88 27 PRO B N 1
ATOM 757 C CA . PRO B 1 27 ? -3.715 -15.547 0.292 1 97.88 27 PRO B CA 1
ATOM 758 C C . PRO B 1 27 ? -3.639 -16.109 1.708 1 97.88 27 PRO B C 1
ATOM 760 O O . PRO B 1 27 ? -3.91 -17.297 1.919 1 97.88 27 PRO B O 1
ATOM 763 N N . CYS B 1 28 ? -3.33 -15.352 2.67 1 98 28 CYS B N 1
ATOM 764 C CA . CYS B 1 28 ? -3.215 -15.828 4.043 1 98 28 CYS B CA 1
ATOM 765 C C . CYS B 1 28 ? -4.551 -15.734 4.77 1 98 28 CYS B C 1
ATOM 767 O O . CYS B 1 28 ? -4.664 -16.141 5.926 1 98 28 CYS B O 1
ATOM 769 N N . ARG B 1 29 ? -5.543 -15.203 4.078 1 97.31 29 ARG B N 1
ATOM 770 C CA . ARG B 1 29 ? -6.895 -15.102 4.625 1 97.31 29 ARG B CA 1
ATOM 771 C C . ARG B 1 29 ? -7.871 -15.961 3.826 1 97.31 29 ARG B C 1
ATOM 773 O O . ARG B 1 29 ? -7.719 -16.125 2.613 1 97.31 29 ARG B O 1
ATOM 780 N N . LEU B 1 30 ? -8.898 -16.359 4.441 1 96.38 30 LEU B N 1
ATOM 781 C CA . LEU B 1 30 ? -9.914 -17.172 3.785 1 96.38 30 LEU B CA 1
ATOM 782 C C . LEU B 1 30 ? -10.883 -16.297 2.99 1 96.38 30 LEU B C 1
ATOM 784 O O . LEU B 1 30 ? -11.234 -16.625 1.857 1 96.38 30 LEU B O 1
ATOM 788 N N . GLU B 1 31 ? -11.25 -15.195 3.574 1 96.69 31 GLU B N 1
ATOM 789 C CA . GLU B 1 31 ? -12.273 -14.32 3.014 1 96.69 31 GLU B CA 1
ATOM 790 C C . GLU B 1 31 ? -11.734 -13.539 1.816 1 96.69 31 GLU B C 1
ATOM 792 O O . GLU B 1 31 ? -10.547 -13.203 1.77 1 96.69 31 GLU B O 1
ATOM 797 N N . MET B 1 32 ? -12.602 -13.328 0.869 1 96.31 32 MET B N 1
ATOM 798 C CA . MET B 1 32 ? -12.312 -12.469 -0.276 1 96.31 32 MET B CA 1
ATOM 799 C C . MET B 1 32 ? -13.234 -11.25 -0.287 1 96.31 32 MET B C 1
ATOM 801 O O . MET B 1 32 ? -14.344 -11.312 -0.817 1 96.31 32 MET B O 1
ATOM 805 N N . ASN B 1 33 ? -12.805 -10.188 0.3 1 94.25 33 ASN B N 1
ATOM 806 C CA . ASN B 1 33 ? -13.547 -8.938 0.357 1 94.25 33 ASN B CA 1
ATOM 807 C C . ASN B 1 33 ? -12.617 -7.73 0.349 1 94.25 33 ASN B C 1
ATOM 809 O O . ASN B 1 33 ? -11.398 -7.879 0.228 1 94.25 33 ASN B O 1
ATOM 813 N N . GLU B 1 34 ? -13.086 -6.555 0.526 1 91.75 34 GLU B N 1
ATOM 814 C CA . GLU B 1 34 ? -12.312 -5.328 0.385 1 91.75 34 GLU B CA 1
ATOM 815 C C . GLU B 1 34 ? -11.195 -5.258 1.425 1 91.75 34 GLU B C 1
ATOM 817 O O . GLU B 1 34 ? -10.125 -4.703 1.16 1 91.75 34 GLU B O 1
ATOM 822 N N . ASP B 1 35 ? -11.391 -5.891 2.561 1 94.12 35 ASP B N 1
ATOM 823 C CA . ASP B 1 35 ? -10.398 -5.871 3.633 1 94.12 35 ASP B CA 1
ATOM 824 C C . ASP B 1 35 ? -9.203 -6.758 3.291 1 94.12 35 ASP B C 1
ATOM 826 O O . ASP B 1 35 ? -8.109 -6.559 3.812 1 94.12 35 ASP B O 1
ATOM 830 N N . THR B 1 36 ? -9.469 -7.73 2.346 1 97.12 36 THR B N 1
ATOM 831 C CA . THR B 1 36 ? -8.43 -8.711 2.057 1 97.12 36 THR B CA 1
ATOM 832 C C . THR B 1 36 ? -7.891 -8.531 0.641 1 97.12 36 THR B C 1
ATOM 834 O O . THR B 1 36 ? -7.07 -9.32 0.177 1 97.12 36 THR B O 1
ATOM 837 N N . LYS B 1 37 ? -8.375 -7.531 -0.031 1 95.75 37 LYS B N 1
ATOM 838 C CA . LYS B 1 37 ? -7.773 -7.18 -1.312 1 95.75 37 LYS B CA 1
ATOM 839 C C . LYS B 1 37 ? -6.359 -6.629 -1.121 1 95.75 37 LYS B C 1
ATOM 841 O O . LYS B 1 37 ? -6.137 -5.758 -0.28 1 95.75 37 LYS B O 1
ATOM 846 N N . CYS B 1 38 ? -5.379 -7.102 -1.799 1 96.81 38 CYS B N 1
ATOM 847 C CA . CYS B 1 38 ? -3.99 -6.68 -1.65 1 96.81 38 CYS B CA 1
ATOM 848 C C . CYS B 1 38 ? -3.791 -5.266 -2.178 1 96.81 38 CYS B C 1
ATOM 850 O O . CYS B 1 38 ? -4.191 -4.953 -3.301 1 96.81 38 CYS B O 1
ATOM 852 N N . MET B 1 39 ? -3.057 -4.551 -1.397 1 96.19 39 MET B N 1
ATOM 853 C CA . MET B 1 39 ? -2.502 -4.672 -0.052 1 96.19 39 MET B CA 1
ATOM 854 C C . MET B 1 39 ? -3.609 -4.664 0.995 1 96.19 39 MET B C 1
ATOM 856 O O . MET B 1 39 ? -4.363 -3.693 1.103 1 96.19 39 MET B O 1
ATOM 860 N N . CYS B 1 40 ? -3.701 -5.586 1.79 1 97.56 40 CYS B N 1
ATOM 861 C CA . CYS B 1 40 ? -4.848 -5.84 2.652 1 97.56 40 CYS B CA 1
ATOM 862 C C . CYS B 1 40 ? -4.957 -4.785 3.744 1 97.56 40 CYS B C 1
ATOM 864 O O . CYS B 1 40 ? -3.996 -4.059 4.008 1 97.56 40 CYS B O 1
ATOM 866 N N . LYS B 1 41 ? -6.105 -4.77 4.395 1 96.12 41 LYS B N 1
ATOM 867 C CA . LYS B 1 41 ? -6.406 -3.785 5.43 1 96.12 41 LYS B CA 1
ATOM 868 C C . LYS B 1 41 ? -5.41 -3.873 6.582 1 96.12 41 LYS B C 1
ATOM 870 O O . LYS B 1 41 ? -4.945 -2.85 7.086 1 96.12 41 LYS B O 1
ATOM 875 N N . GLU B 1 42 ? -5.098 -5.074 6.98 1 97.25 42 GLU B N 1
ATOM 876 C CA . GLU B 1 42 ? -4.164 -5.262 8.086 1 97.25 42 GLU B CA 1
ATOM 877 C C . GLU B 1 42 ? -2.832 -4.57 7.809 1 97.25 42 GLU B C 1
ATOM 879 O O . GLU B 1 42 ? -2.328 -3.82 8.648 1 97.25 42 GLU B O 1
ATOM 884 N N . PHE B 1 43 ? -2.281 -4.758 6.629 1 97.94 43 PHE B N 1
ATOM 885 C CA . PHE B 1 43 ? -0.986 -4.168 6.312 1 97.94 43 PHE B CA 1
ATOM 886 C C . PHE B 1 43 ? -1.114 -2.668 6.09 1 97.94 43 PHE B C 1
ATOM 888 O O . PHE B 1 43 ? -0.232 -1.899 6.477 1 97.94 43 PHE B O 1
ATOM 895 N N . ARG B 1 44 ? -2.248 -2.203 5.52 1 96.5 44 ARG B N 1
ATOM 896 C CA . ARG B 1 44 ? -2.461 -0.772 5.328 1 96.5 44 ARG B CA 1
ATOM 897 C C . ARG B 1 44 ? -2.449 -0.035 6.664 1 96.5 44 ARG B C 1
ATOM 899 O O . ARG B 1 44 ? -1.912 1.069 6.766 1 96.5 44 ARG B O 1
ATOM 906 N N . GLU B 1 45 ? -3.051 -0.659 7.719 1 95.69 45 GLU B N 1
ATOM 907 C CA . GLU B 1 45 ? -3.047 -0.076 9.062 1 95.69 45 GLU B CA 1
ATOM 908 C C . GLU B 1 45 ? -1.641 -0.064 9.648 1 95.69 45 GLU B C 1
ATOM 910 O O . GLU B 1 45 ? -1.262 0.883 10.344 1 95.69 45 GLU B O 1
ATOM 915 N N . GLN B 1 46 ? -0.886 -1.073 9.375 1 97 46 GLN B N 1
ATOM 916 C CA . GLN B 1 46 ? 0.504 -1.137 9.812 1 97 46 GLN B CA 1
ATOM 917 C C . GLN B 1 46 ? 1.352 -0.079 9.109 1 97 46 GLN B C 1
ATOM 919 O O . GLN B 1 46 ? 2.203 0.557 9.734 1 97 46 GLN B O 1
ATOM 924 N N . ILE B 1 47 ? 1.128 0.15 7.777 1 95.75 47 ILE B N 1
ATOM 925 C CA . ILE B 1 47 ? 1.831 1.176 7.012 1 95.75 47 ILE B CA 1
ATOM 926 C C . ILE B 1 47 ? 1.536 2.553 7.605 1 95.75 47 ILE B C 1
ATOM 928 O O . ILE B 1 47 ? 2.434 3.391 7.719 1 95.75 47 ILE B O 1
ATOM 932 N N . ALA B 1 48 ? 0.305 2.795 8.055 1 92.75 48 ALA B N 1
ATOM 933 C CA . ALA B 1 48 ? -0.128 4.078 8.602 1 92.75 48 ALA B CA 1
ATOM 934 C C . ALA B 1 48 ? 0.526 4.348 9.953 1 92.75 48 ALA B C 1
ATOM 936 O O . ALA B 1 48 ? 0.62 5.5 10.383 1 92.75 48 ALA B O 1
ATOM 937 N N . ASP B 1 49 ? 0.878 3.262 10.641 1 93.94 49 ASP B N 1
ATOM 938 C CA . ASP B 1 49 ? 1.565 3.383 11.922 1 93.94 49 ASP B CA 1
ATOM 939 C C . ASP B 1 49 ? 3.033 3.756 11.719 1 93.94 49 ASP B C 1
ATOM 941 O O . ASP B 1 49 ? 3.828 2.939 11.25 1 93.94 49 ASP B O 1
ATOM 945 N N . GLU B 1 50 ? 3.4 4.93 12.109 1 90.38 50 GLU B N 1
ATOM 946 C CA . GLU B 1 50 ? 4.746 5.457 11.898 1 90.38 50 GLU B CA 1
ATOM 947 C C . GLU B 1 50 ? 5.785 4.629 12.641 1 90.38 50 GLU B C 1
ATOM 949 O O . GLU B 1 50 ? 6.965 4.637 12.289 1 90.38 50 GLU B O 1
ATOM 954 N N . ASN B 1 51 ? 5.402 3.889 13.648 1 94.31 51 ASN B N 1
ATOM 955 C CA . ASN B 1 51 ? 6.336 3.15 14.492 1 94.31 51 ASN B CA 1
ATOM 956 C C . ASN B 1 51 ? 6.5 1.708 14.016 1 94.31 51 ASN B C 1
ATOM 958 O O . ASN B 1 51 ? 7.375 0.988 14.5 1 94.31 51 ASN B O 1
ATOM 962 N N . PHE B 1 52 ? 5.684 1.351 13.18 1 96.88 52 PHE B N 1
ATOM 963 C CA . PHE B 1 52 ? 5.754 -0.026 12.703 1 96.88 52 PHE B CA 1
ATOM 964 C C . PHE B 1 52 ? 6.875 -0.189 11.68 1 96.88 52 PHE B C 1
ATOM 966 O O . PHE B 1 52 ? 7.039 0.65 10.797 1 96.88 52 PHE B O 1
ATOM 973 N N . GLU B 1 53 ? 7.656 -1.265 11.773 1 98 53 GLU B N 1
ATOM 974 C CA . GLU B 1 53 ? 8.633 -1.758 10.805 1 98 53 GLU B CA 1
ATOM 975 C C . GLU B 1 53 ? 8.586 -3.279 10.703 1 98 53 GLU B C 1
ATOM 977 O O . GLU B 1 53 ? 8.656 -3.975 11.719 1 98 53 GLU B O 1
ATOM 982 N N . GLY B 1 54 ? 8.453 -3.785 9.477 1 98 54 GLY B N 1
ATOM 983 C CA . GLY B 1 54 ? 8.438 -5.234 9.344 1 98 54 GLY B CA 1
ATOM 984 C C . GLY B 1 54 ? 7.613 -5.711 8.164 1 98 54 GLY B C 1
ATOM 985 O O . GLY B 1 54 ? 7.234 -4.918 7.301 1 98 54 GLY B O 1
ATOM 986 N N . TYR B 1 55 ? 7.379 -7.035 8.086 1 98.5 55 TYR B N 1
ATOM 987 C CA . TYR B 1 55 ? 6.672 -7.688 6.992 1 98.5 55 TYR B CA 1
ATOM 988 C C . TYR B 1 55 ? 5.168 -7.664 7.223 1 98.5 55 TYR B C 1
ATOM 990 O O . TYR B 1 55 ? 4.711 -7.641 8.367 1 98.5 55 TYR B O 1
ATOM 998 N N . CYS B 1 56 ? 4.395 -7.625 6.082 1 98.5 56 CYS B N 1
ATOM 999 C CA . CYS B 1 56 ? 2.998 -8.023 6.199 1 98.5 56 CYS B CA 1
ATOM 1000 C C . CYS B 1 56 ? 2.879 -9.5 6.555 1 98.5 56 CYS B C 1
ATOM 1002 O O . CYS B 1 56 ? 3.877 -10.227 6.559 1 98.5 56 CYS B O 1
ATOM 1004 N N . HIS B 1 57 ? 1.727 -10 6.859 1 98.12 57 HIS B N 1
ATOM 1005 C CA . HIS B 1 57 ? 1.528 -11.344 7.395 1 98.12 57 HIS B CA 1
ATOM 1006 C C . HIS B 1 57 ? 2.029 -12.406 6.418 1 98.12 57 HIS B C 1
ATOM 1008 O O . HIS B 1 57 ? 2.715 -13.352 6.82 1 98.12 57 HIS B O 1
ATOM 1014 N N . CYS B 1 58 ? 1.757 -12.234 5.168 1 98.31 58 CYS B N 1
ATOM 1015 C CA . CYS B 1 58 ? 2.092 -13.258 4.188 1 98.31 58 CYS B CA 1
ATOM 1016 C C . CYS B 1 58 ? 3.533 -13.109 3.711 1 98.31 58 CYS B C 1
ATOM 1018 O O . CYS B 1 58 ? 4.008 -13.906 2.898 1 98.31 58 CYS B O 1
ATOM 1020 N N . MET B 1 59 ? 4.234 -12.031 4.066 1 98.19 59 MET B N 1
ATOM 1021 C CA . MET B 1 59 ? 5.668 -11.836 3.887 1 98.19 59 MET B CA 1
ATOM 1022 C C . MET B 1 59 ? 5.969 -11.297 2.49 1 98.19 59 MET B C 1
ATOM 1024 O O . MET B 1 59 ? 7.105 -11.375 2.023 1 98.19 59 MET B O 1
ATOM 1028 N N . LEU B 1 60 ? 4.973 -10.797 1.844 1 98.19 60 LEU B N 1
ATOM 1029 C CA . LEU B 1 60 ? 5.207 -10.25 0.513 1 98.19 60 LEU B CA 1
ATOM 1030 C C . LEU B 1 60 ? 5.887 -8.883 0.602 1 98.19 60 LEU B C 1
ATOM 1032 O O . LEU B 1 60 ? 6.883 -8.641 -0.084 1 98.19 60 LEU B O 1
ATOM 1036 N N . TYR B 1 61 ? 5.379 -8.039 1.457 1 98.31 61 TYR B N 1
ATOM 1037 C CA . TYR B 1 61 ? 5.859 -6.66 1.54 1 98.31 61 TYR B CA 1
ATOM 1038 C C . TYR B 1 61 ? 6.551 -6.406 2.873 1 98.31 61 TYR B C 1
ATOM 1040 O O . TYR B 1 61 ? 6.184 -6.988 3.895 1 98.31 61 TYR B O 1
ATOM 1048 N N . TYR B 1 62 ? 7.547 -5.531 2.855 1 98.5 62 TYR B N 1
ATOM 1049 C CA 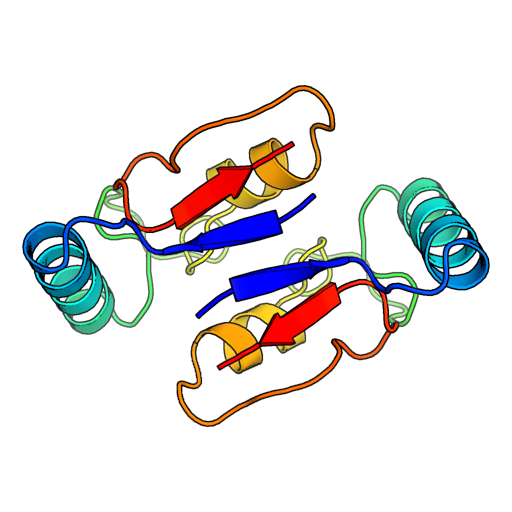. TYR B 1 62 ? 8.281 -5.074 4.027 1 98.5 62 TYR B CA 1
ATOM 1050 C C . TYR B 1 62 ? 8.258 -3.553 4.129 1 98.5 62 TYR B C 1
ATOM 1052 O O . TYR B 1 62 ? 8.586 -2.854 3.17 1 98.5 62 TYR B O 1
ATOM 1060 N N . LYS B 1 63 ? 7.781 -3.066 5.262 1 97.88 63 LYS B N 1
ATOM 1061 C CA . LYS B 1 63 ? 7.852 -1.636 5.539 1 97.88 63 LYS B CA 1
ATOM 1062 C C . LYS B 1 63 ? 9.133 -1.284 6.293 1 97.88 63 LYS B C 1
ATOM 1064 O O . LYS B 1 63 ? 9.391 -1.812 7.375 1 97.88 63 LYS B O 1
ATOM 1069 N N . GLU B 1 64 ? 9.844 -0.396 5.672 1 95.75 64 GLU B N 1
ATOM 1070 C CA . GLU B 1 64 ? 11.047 0.141 6.301 1 95.75 64 GLU B CA 1
ATOM 1071 C C . GLU B 1 64 ? 10.789 1.527 6.887 1 95.75 64 GLU B C 1
ATOM 1073 O O . GLU B 1 64 ? 10.086 2.342 6.285 1 95.75 64 GLU B O 1
ATOM 1078 N N . LYS B 1 65 ? 11.312 1.874 8.055 1 86.25 65 LYS B N 1
ATOM 1079 C CA . LYS B 1 65 ? 11.18 3.184 8.688 1 86.25 65 LYS B CA 1
ATOM 1080 C C . LYS B 1 65 ? 11.961 4.246 7.922 1 86.25 65 LYS B C 1
ATOM 1082 O O . LYS B 1 65 ? 12.992 3.947 7.309 1 86.25 65 LYS B O 1
#